Protein AF-A0AAE0DZZ9-F1 (afdb_monomer)

Foldseek 3Di:
DDQPVCVFWPDNDDFQCVQWDQDPVGTDGHTDGPDDDDPVCVVVVVVVVVVVVPDHDDPPDGGDQFDPLDPVSDDDPVSVVVVLVVCVPDPPDLVCVLPVVPDPVVSSVQSVCVNVVNPCDVVNCVVVVVPDDDDPDDD

pLDDT: mean 73.9, std 15.57, range [24.8, 92.56]

Organism: NCBI:txid43782

Solvent-accessible surface area (backbone atoms only — not comparable to full-atom values): 9106 Å² total; per-residue (Å²): 130,81,56,70,61,61,72,42,31,63,66,86,76,78,58,68,75,78,35,34,47,83,49,100,92,42,82,41,81,53,81,56,53,75,61,85,83,52,80,89,42,43,63,62,46,52,54,50,53,56,56,55,71,71,58,87,82,73,96,80,68,82,85,73,91,63,31,84,77,34,96,82,32,53,85,48,72,66,46,52,48,53,54,58,64,68,52,76,82,58,92,68,53,59,66,58,67,46,69,53,80,83,59,60,68,71,56,29,53,50,52,54,26,49,78,64,74,59,59,77,48,70,72,58,40,57,74,70,70,65,83,82,73,82,83,78,79,73,132

Secondary structure (DSSP, 8-state):
---HHHHHBS-SS--GGGGEEEETTEEEE---BSSPPPHHHHHHHHHHHHHHHTPPPP-SSS-----TTSTTS---HHHHHHHHHTTSS----HHHHHTSSSS-HHHHHHHHHHHTT----HHHHHHTT---S------

Structure (mmCIF, N/CA/C/O backbone):
data_AF-A0AAE0DZZ9-F1
#
_entry.id   AF-A0AAE0DZZ9-F1
#
loop_
_atom_site.group_PDB
_atom_site.id
_atom_site.type_symbol
_atom_site.label_atom_id
_atom_site.label_alt_id
_atom_site.label_comp_id
_atom_site.label_asym_id
_atom_site.label_entity_id
_atom_site.label_seq_id
_atom_site.pdbx_PDB_ins_code
_atom_site.Cartn_x
_atom_site.Cartn_y
_atom_site.Cartn_z
_atom_site.occupancy
_atom_site.B_iso_or_equiv
_atom_site.auth_seq_id
_atom_site.auth_comp_id
_atom_site.auth_asym_id
_atom_site.auth_atom_id
_atom_site.pdbx_PDB_model_num
ATOM 1 N N . MET A 1 1 ? 3.618 15.150 1.710 1.00 49.69 1 MET A N 1
ATOM 2 C CA . MET A 1 1 ? 3.470 15.202 0.236 1.00 49.69 1 MET A CA 1
ATOM 3 C C . MET A 1 1 ? 3.720 13.805 -0.310 1.00 49.69 1 MET A C 1
ATOM 5 O O . MET A 1 1 ? 4.736 13.234 0.072 1.00 49.69 1 MET A O 1
ATOM 9 N N . PRO A 1 2 ? 2.822 13.233 -1.132 1.00 61.19 2 PRO A N 1
ATOM 10 C CA . PRO A 1 2 ? 3.030 11.910 -1.719 1.00 61.19 2 PRO A CA 1
ATOM 11 C C . PRO A 1 2 ? 4.289 11.889 -2.591 1.00 61.19 2 PRO A C 1
ATOM 13 O O . PRO A 1 2 ? 4.659 12.917 -3.164 1.00 61.19 2 PRO A O 1
ATOM 16 N N . SER A 1 3 ? 4.935 10.728 -2.725 1.00 77.62 3 SER A N 1
ATOM 17 C CA . SER A 1 3 ? 6.076 10.595 -3.635 1.00 77.62 3 SER A CA 1
ATOM 18 C C . SER A 1 3 ? 5.667 10.948 -5.074 1.00 77.62 3 SER A C 1
ATOM 20 O O . SER A 1 3 ? 4.511 10.779 -5.489 1.00 77.62 3 SER A O 1
ATOM 22 N N . ARG A 1 4 ? 6.617 11.457 -5.866 1.00 82.81 4 ARG A N 1
ATOM 23 C CA . ARG A 1 4 ? 6.349 11.832 -7.266 1.00 82.81 4 ARG A CA 1
ATOM 24 C C . ARG A 1 4 ? 5.944 10.615 -8.089 1.00 82.81 4 ARG A C 1
ATOM 26 O O . ARG A 1 4 ? 4.984 10.687 -8.851 1.00 82.81 4 ARG A O 1
ATOM 33 N N . VAL A 1 5 ? 6.602 9.482 -7.845 1.00 86.94 5 VAL A N 1
ATOM 34 C CA . VAL A 1 5 ? 6.256 8.180 -8.428 1.00 86.94 5 VAL A CA 1
ATOM 35 C C . VAL A 1 5 ? 4.800 7.798 -8.134 1.00 86.94 5 VAL A C 1
ATOM 37 O O . VAL A 1 5 ? 4.070 7.450 -9.059 1.00 86.94 5 VAL A O 1
ATOM 40 N N . PHE A 1 6 ? 4.329 7.943 -6.888 1.00 87.25 6 PHE A N 1
ATOM 41 C CA . PHE A 1 6 ? 2.934 7.644 -6.533 1.00 87.25 6 PHE A CA 1
ATOM 42 C C . PHE A 1 6 ? 1.936 8.559 -7.253 1.00 87.25 6 PHE A C 1
ATOM 44 O O . PHE A 1 6 ? 0.862 8.130 -7.674 1.00 87.25 6 PHE A O 1
ATOM 51 N N . THR A 1 7 ? 2.295 9.828 -7.440 1.00 87.25 7 THR A N 1
ATOM 52 C CA . THR A 1 7 ? 1.451 10.780 -8.177 1.00 87.25 7 THR A CA 1
ATOM 53 C C . THR A 1 7 ? 1.306 10.393 -9.655 1.00 87.25 7 THR A C 1
ATOM 55 O O . THR A 1 7 ? 0.250 10.632 -10.242 1.00 87.25 7 THR A O 1
ATOM 58 N N . LEU A 1 8 ? 2.329 9.759 -10.242 1.00 89.44 8 LEU A N 1
ATOM 59 C CA . LEU A 1 8 ? 2.342 9.299 -11.636 1.00 89.44 8 LEU A CA 1
ATOM 60 C C . LEU A 1 8 ? 1.677 7.936 -11.856 1.00 89.44 8 LEU A C 1
ATOM 62 O O . LEU A 1 8 ? 1.383 7.595 -13.006 1.00 89.44 8 LEU A O 1
ATOM 66 N N . ALA A 1 9 ? 1.437 7.167 -10.794 1.00 90.31 9 ALA A N 1
ATOM 67 C CA . ALA A 1 9 ? 0.807 5.859 -10.889 1.00 90.31 9 ALA A CA 1
ATOM 68 C C . ALA A 1 9 ? -0.601 5.961 -11.507 1.00 90.31 9 ALA A C 1
ATOM 70 O O . ALA A 1 9 ? -1.416 6.829 -11.162 1.00 90.31 9 ALA A O 1
ATOM 71 N N . SER A 1 10 ? -0.897 5.063 -12.446 1.00 90.69 10 SER A N 1
ATOM 72 C CA . SER A 1 10 ? -2.215 4.984 -13.083 1.00 90.69 10 SER A CA 1
ATOM 73 C C . SER A 1 10 ? -3.272 4.563 -12.067 1.00 90.69 10 SER A C 1
ATOM 75 O O . SER A 1 10 ? -4.282 5.257 -11.903 1.00 90.69 10 SER A O 1
ATOM 77 N N . LYS A 1 11 ? -2.976 3.488 -11.328 1.00 89.50 11 LYS A N 1
ATOM 78 C CA . LYS A 1 11 ? -3.745 2.998 -10.183 1.00 89.50 11 LYS A CA 1
ATOM 79 C C . LYS A 1 11 ? -3.016 3.374 -8.890 1.00 89.50 11 LYS A C 1
ATOM 81 O O . LYS A 1 11 ? -1.826 3.111 -8.763 1.00 89.50 11 LYS A O 1
ATOM 86 N N . LYS A 1 12 ? -3.728 3.995 -7.945 1.00 88.25 12 LYS A N 1
ATOM 87 C CA . LYS A 1 12 ? -3.183 4.407 -6.634 1.00 88.25 12 LYS A CA 1
ATOM 88 C C . LYS A 1 12 ? -3.527 3.440 -5.501 1.00 88.25 12 LYS A C 1
ATOM 90 O O . LYS A 1 12 ? -2.887 3.472 -4.459 1.00 88.25 12 LYS A O 1
ATOM 95 N N . SER A 1 13 ? -4.539 2.607 -5.706 1.00 87.44 13 SER A N 1
ATOM 96 C CA . SER A 1 13 ? -4.991 1.586 -4.771 1.00 87.44 13 SER A CA 1
ATOM 97 C C . SER A 1 13 ? -5.588 0.419 -5.551 1.00 87.44 13 SER A C 1
ATOM 99 O O . SER A 1 13 ? -6.027 0.585 -6.692 1.00 87.44 13 SER A O 1
ATOM 101 N N . GLY A 1 14 ? -5.568 -0.758 -4.940 1.00 86.38 14 GLY A N 1
ATOM 102 C CA . GLY A 1 14 ? -6.075 -1.996 -5.518 1.00 86.38 14 GLY A CA 1
ATOM 103 C C . GLY A 1 14 ? -5.441 -3.216 -4.845 1.00 86.38 14 GLY A C 1
ATOM 104 O O . GLY A 1 14 ? -4.493 -3.052 -4.072 1.00 86.38 14 GLY A O 1
ATOM 105 N N . PRO A 1 15 ? -5.959 -4.421 -5.118 1.00 85.19 15 PRO A N 1
ATOM 106 C CA . PRO A 1 15 ? -5.340 -5.668 -4.677 1.00 85.19 15 PRO A CA 1
ATOM 107 C C . PRO A 1 15 ? -3.996 -5.894 -5.392 1.00 85.19 15 PRO A C 1
ATOM 109 O O . PRO A 1 15 ? -3.759 -5.334 -6.460 1.00 85.19 15 PRO A O 1
ATOM 112 N N . ILE A 1 16 ? -3.110 -6.714 -4.830 1.00 87.38 16 ILE A N 1
ATOM 113 C CA . ILE A 1 16 ? -1.781 -7.011 -5.397 1.00 87.38 16 ILE A CA 1
ATOM 114 C C . ILE A 1 16 ? -1.905 -7.601 -6.808 1.00 87.38 16 ILE A C 1
ATOM 116 O O . ILE A 1 16 ? -1.132 -7.227 -7.694 1.00 87.38 16 ILE A O 1
ATOM 120 N N . GLN A 1 17 ? -2.919 -8.438 -7.046 1.00 87.19 17 GLN A N 1
ATOM 121 C CA . GLN A 1 17 ? -3.225 -9.033 -8.348 1.00 87.19 17 GLN A CA 1
ATOM 122 C C . GLN A 1 17 ? -3.386 -7.997 -9.478 1.00 87.19 17 GLN A C 1
ATOM 124 O O . GLN A 1 17 ? -3.121 -8.305 -10.635 1.00 87.19 17 GLN A O 1
ATOM 129 N N . ASP A 1 18 ? -3.774 -6.759 -9.155 1.00 89.06 18 ASP A N 1
ATOM 130 C CA . ASP A 1 18 ? -3.971 -5.679 -10.127 1.00 89.06 18 ASP A CA 1
ATOM 131 C C . ASP A 1 18 ? -2.666 -5.005 -10.576 1.00 89.06 18 ASP A C 1
ATOM 133 O O . ASP A 1 18 ? -2.687 -4.213 -11.525 1.00 89.06 18 ASP A O 1
ATOM 137 N N . PHE A 1 19 ? -1.561 -5.275 -9.877 1.00 91.38 19 PHE A N 1
ATOM 138 C CA . PHE A 1 19 ? -0.258 -4.629 -10.056 1.00 91.38 19 PHE A CA 1
ATOM 139 C C . PHE A 1 19 ? 0.820 -5.591 -10.555 1.00 91.38 19 PHE A C 1
ATOM 141 O O . PHE A 1 19 ? 2.010 -5.288 -10.470 1.00 91.38 19 PHE A O 1
ATOM 148 N N . GLY A 1 20 ? 0.438 -6.756 -11.066 1.00 90.19 20 GLY A N 1
ATOM 149 C CA . GLY A 1 20 ? 1.376 -7.713 -11.626 1.00 90.19 20 GLY A CA 1
ATOM 150 C C . GLY A 1 20 ? 0.686 -8.941 -12.185 1.00 90.19 20 GLY A C 1
ATOM 151 O O . GLY A 1 20 ? -0.530 -8.983 -12.360 1.00 90.19 20 GLY A O 1
ATOM 152 N N . ARG A 1 21 ? 1.490 -9.942 -12.523 1.00 89.94 21 ARG A N 1
ATOM 153 C CA . ARG A 1 21 ? 1.013 -11.191 -13.111 1.00 89.94 21 ARG A CA 1
ATOM 154 C C . ARG A 1 21 ? 1.923 -12.345 -12.750 1.00 89.94 21 ARG A C 1
ATOM 156 O O . ARG A 1 21 ? 3.147 -12.210 -12.727 1.00 89.94 21 ARG A O 1
ATOM 163 N N . TRP A 1 22 ? 1.315 -13.507 -12.560 1.00 88.25 22 TRP A N 1
ATOM 164 C CA . TRP A 1 22 ? 2.041 -14.762 -12.458 1.00 88.25 22 TRP A CA 1
ATOM 165 C C . TRP A 1 22 ? 2.611 -15.159 -13.820 1.00 88.25 22 TRP A C 1
ATOM 167 O O . TRP A 1 22 ? 1.897 -15.212 -14.823 1.00 88.25 22 TRP A O 1
ATOM 177 N N . ARG A 1 23 ? 3.916 -15.428 -13.855 1.00 88.06 23 ARG A N 1
ATOM 178 C CA . ARG A 1 23 ? 4.619 -16.054 -14.981 1.00 88.06 23 ARG A CA 1
ATOM 179 C C . ARG A 1 23 ? 5.193 -17.401 -14.539 1.00 88.06 23 ARG A C 1
ATOM 181 O O . ARG A 1 23 ? 5.188 -17.726 -13.355 1.00 88.06 23 ARG A O 1
ATOM 188 N N . SER A 1 24 ? 5.728 -18.174 -15.482 1.00 84.00 24 SER A N 1
ATOM 189 C CA . SER A 1 24 ? 6.360 -19.475 -15.206 1.00 84.00 24 SER A CA 1
ATOM 190 C C . SER A 1 24 ? 7.506 -19.403 -14.188 1.00 84.00 24 SER A C 1
ATOM 192 O O . SER A 1 24 ? 7.778 -20.382 -13.505 1.00 84.00 24 SER A O 1
ATOM 194 N N . THR A 1 25 ? 8.156 -18.246 -14.061 1.00 84.94 25 THR A N 1
ATOM 195 C CA . THR A 1 25 ? 9.263 -17.990 -13.129 1.00 84.94 25 THR A CA 1
ATOM 196 C C . THR A 1 25 ? 8.819 -17.380 -11.796 1.00 84.94 25 THR A C 1
ATOM 198 O O . THR A 1 25 ? 9.670 -17.034 -10.982 1.00 84.94 25 THR A O 1
ATOM 201 N N . GLY A 1 26 ? 7.513 -17.201 -11.578 1.00 86.31 26 GLY A N 1
ATOM 202 C CA . GLY A 1 26 ? 6.951 -16.577 -10.381 1.00 86.31 26 GLY A CA 1
ATOM 203 C C . GLY A 1 26 ? 6.214 -15.265 -10.654 1.00 86.31 26 GLY A C 1
ATOM 204 O O . GLY A 1 26 ? 5.838 -14.955 -11.788 1.00 86.31 26 GLY A O 1
ATOM 205 N N . TRP A 1 27 ? 5.969 -14.507 -9.586 1.00 90.44 27 TRP A N 1
ATOM 206 C CA . TRP A 1 27 ? 5.271 -13.227 -9.650 1.00 90.44 27 TRP A CA 1
ATOM 207 C C . TRP A 1 27 ? 6.128 -12.154 -10.325 1.00 90.44 27 TRP A C 1
ATOM 209 O O . TRP A 1 27 ? 7.300 -11.979 -9.993 1.00 90.44 27 TRP A O 1
ATOM 219 N N . VAL A 1 28 ? 5.532 -11.408 -11.256 1.00 90.81 28 VAL A N 1
ATOM 220 C CA . VAL A 1 28 ? 6.175 -10.275 -11.926 1.00 90.81 28 VAL A CA 1
ATOM 221 C C . VAL A 1 28 ? 5.326 -9.027 -11.732 1.00 90.81 28 VAL A C 1
ATOM 223 O O . VAL A 1 28 ? 4.184 -8.971 -12.189 1.00 90.81 28 VAL A O 1
ATOM 226 N N . TRP A 1 29 ? 5.910 -8.015 -11.092 1.00 91.94 29 TRP A N 1
ATOM 227 C CA . TRP A 1 29 ? 5.299 -6.701 -10.908 1.00 91.94 29 TRP A CA 1
ATOM 228 C C . TRP A 1 29 ? 5.126 -5.962 -12.244 1.00 91.94 29 TRP A C 1
ATOM 230 O O . TRP A 1 29 ? 6.032 -5.931 -13.076 1.00 91.94 29 TRP A O 1
ATOM 240 N N . ASP A 1 30 ? 3.963 -5.344 -12.432 1.00 90.88 30 ASP A N 1
ATOM 241 C CA . ASP A 1 30 ? 3.545 -4.593 -13.622 1.00 90.88 30 ASP A CA 1
ATOM 242 C C . ASP A 1 30 ? 2.801 -3.317 -13.179 1.00 90.88 30 ASP A C 1
ATOM 244 O O . ASP A 1 30 ? 1.582 -3.178 -13.292 1.00 90.88 30 ASP A O 1
ATOM 248 N N . VAL A 1 31 ? 3.546 -2.391 -12.569 1.00 90.69 31 VAL A N 1
ATOM 249 C CA . VAL A 1 31 ? 3.000 -1.121 -12.070 1.00 90.69 31 VAL A CA 1
ATOM 250 C C . VAL A 1 31 ? 2.961 -0.103 -13.207 1.00 90.69 31 VAL A C 1
ATOM 252 O O . VAL A 1 31 ? 3.996 0.365 -13.679 1.00 90.69 31 VAL A O 1
ATOM 255 N N . GLN A 1 32 ? 1.753 0.270 -13.628 1.00 90.06 32 GLN A N 1
ATOM 256 C CA . GLN A 1 32 ? 1.547 1.202 -14.737 1.00 90.06 32 GLN A CA 1
ATOM 257 C C . GLN A 1 32 ? 1.589 2.667 -14.294 1.00 90.06 32 GLN A C 1
ATOM 259 O O . GLN A 1 32 ? 0.973 3.052 -13.293 1.00 90.06 32 GLN A O 1
ATOM 264 N N . THR A 1 33 ? 2.233 3.511 -15.099 1.00 88.69 33 THR A N 1
ATOM 265 C CA . THR A 1 33 ? 2.226 4.971 -14.941 1.00 88.69 33 THR A CA 1
ATOM 266 C C . THR A 1 33 ? 1.460 5.659 -16.063 1.00 88.69 33 THR A C 1
ATOM 268 O O . THR A 1 33 ? 1.369 5.158 -17.182 1.00 88.69 33 THR A O 1
ATOM 271 N N . ARG A 1 34 ? 0.899 6.839 -15.771 1.00 89.94 34 ARG A N 1
ATOM 272 C CA . ARG A 1 34 ? 0.072 7.609 -16.724 1.00 89.94 34 ARG A CA 1
ATOM 273 C C . ARG A 1 34 ? 0.874 8.201 -17.883 1.00 89.94 34 ARG A C 1
ATOM 275 O O . ARG A 1 34 ? 0.306 8.567 -18.904 1.00 89.94 34 ARG A O 1
ATOM 282 N N . ARG A 1 35 ? 2.184 8.349 -17.689 1.00 86.31 35 ARG A N 1
ATOM 283 C CA . ARG A 1 35 ? 3.159 8.855 -18.660 1.00 86.31 35 ARG A CA 1
ATOM 284 C C . ARG A 1 35 ? 4.522 8.214 -18.405 1.00 86.31 35 ARG A C 1
ATOM 286 O O . ARG A 1 35 ? 4.731 7.617 -17.345 1.00 86.31 35 ARG A O 1
ATOM 293 N N . GLY A 1 36 ? 5.441 8.375 -19.356 1.00 82.69 36 GLY A N 1
ATOM 294 C CA . GLY A 1 36 ? 6.845 8.003 -19.179 1.00 82.69 36 GLY A CA 1
ATOM 295 C C . GLY A 1 36 ? 7.498 8.747 -18.009 1.00 82.69 36 GLY A C 1
ATOM 296 O O . GLY A 1 36 ? 7.069 9.841 -17.636 1.00 82.69 36 GLY A O 1
ATOM 297 N N . MET A 1 37 ? 8.519 8.133 -17.413 1.00 81.56 37 MET A N 1
ATOM 298 C CA . MET A 1 37 ? 9.268 8.728 -16.304 1.00 81.56 37 MET A CA 1
ATOM 299 C C . MET A 1 37 ? 10.318 9.707 -16.813 1.00 81.56 37 MET A C 1
ATOM 301 O O . MET A 1 37 ? 11.002 9.408 -17.790 1.00 81.56 37 MET A O 1
ATOM 305 N N . PHE A 1 38 ? 10.466 10.842 -16.128 1.00 80.81 38 PHE A N 1
ATOM 306 C CA . PHE A 1 38 ? 11.580 11.757 -16.350 1.00 80.81 38 PHE A CA 1
ATOM 307 C C . PHE A 1 38 ? 12.734 11.422 -15.397 1.00 80.81 38 PHE A C 1
ATOM 309 O O . PHE A 1 38 ? 12.571 10.674 -14.429 1.00 80.81 38 PHE A O 1
ATOM 316 N N . ASP A 1 39 ? 13.910 11.990 -15.659 1.00 82.75 39 ASP A N 1
ATOM 317 C CA . ASP A 1 39 ? 15.133 11.684 -14.906 1.00 82.75 39 ASP A CA 1
ATOM 318 C C . ASP A 1 39 ? 15.004 11.971 -13.403 1.00 82.75 39 ASP A C 1
ATOM 320 O O . ASP A 1 39 ? 15.586 11.268 -12.582 1.00 82.75 39 ASP A O 1
ATOM 324 N N . LEU A 1 40 ? 14.163 12.939 -13.027 1.00 82.38 40 LEU A N 1
ATOM 325 C CA . LEU A 1 40 ? 13.919 13.302 -11.632 1.00 82.38 40 LEU A CA 1
ATOM 326 C C . LEU A 1 40 ? 13.145 12.238 -10.833 1.00 82.38 40 LEU A C 1
ATOM 328 O O . LEU A 1 40 ? 13.255 12.199 -9.610 1.00 82.38 40 LEU A O 1
ATOM 332 N N . GLU A 1 41 ? 12.320 11.412 -11.482 1.00 87.06 41 GLU A N 1
ATOM 333 C CA . GLU A 1 41 ? 11.597 10.313 -10.826 1.00 87.06 41 GLU A CA 1
ATOM 334 C C . GLU A 1 41 ? 12.326 8.970 -10.945 1.00 87.06 41 GLU A C 1
ATOM 336 O O . GLU A 1 41 ? 11.979 8.025 -10.235 1.00 87.06 41 GLU A O 1
ATOM 341 N N . ARG A 1 42 ? 13.341 8.880 -11.814 1.00 86.19 42 ARG A N 1
ATOM 342 C CA . ARG A 1 42 ? 14.034 7.628 -12.141 1.00 86.19 42 ARG A CA 1
ATOM 343 C C . ARG A 1 42 ? 14.681 6.981 -10.921 1.00 86.19 42 ARG A C 1
ATOM 345 O O . ARG A 1 42 ? 14.514 5.783 -10.725 1.00 86.19 42 ARG A O 1
ATOM 352 N N . GLU A 1 43 ? 15.381 7.748 -10.094 1.00 89.38 43 GLU A N 1
ATOM 353 C CA . GLU A 1 43 ? 16.031 7.208 -8.892 1.00 89.38 43 GLU A CA 1
ATOM 354 C C . GLU A 1 43 ? 14.999 6.636 -7.905 1.00 89.38 43 GLU A C 1
ATOM 356 O O . GLU A 1 43 ? 15.132 5.505 -7.437 1.00 89.38 43 GLU A O 1
ATOM 361 N N . GLN A 1 44 ? 13.906 7.372 -7.670 1.00 88.69 44 GLN A N 1
ATOM 362 C CA . GLN A 1 44 ? 12.800 6.914 -6.822 1.00 88.69 44 GLN A CA 1
ATOM 363 C C . GLN A 1 44 ? 12.143 5.649 -7.384 1.00 88.69 44 GLN A C 1
ATOM 365 O O . GLN A 1 44 ? 11.770 4.754 -6.626 1.00 88.69 44 GLN A O 1
ATOM 370 N N . TRP A 1 45 ? 12.007 5.560 -8.707 1.00 90.06 45 TRP A N 1
ATOM 371 C CA . TRP A 1 45 ? 11.442 4.394 -9.373 1.00 90.06 45 TRP A CA 1
ATOM 372 C C . TRP A 1 45 ? 12.329 3.161 -9.260 1.00 90.06 45 TRP A C 1
ATOM 374 O O . TRP A 1 45 ? 11.828 2.087 -8.942 1.00 90.06 45 TRP A O 1
ATOM 384 N N . VAL A 1 46 ? 13.639 3.308 -9.461 1.00 90.06 46 VAL A N 1
ATOM 385 C CA . VAL A 1 46 ? 14.593 2.202 -9.304 1.00 90.06 46 VAL A CA 1
ATOM 386 C C . VAL A 1 46 ? 14.585 1.694 -7.864 1.00 90.06 46 VAL A C 1
ATOM 388 O O . VAL A 1 46 ? 14.508 0.482 -7.646 1.00 90.06 46 VAL A O 1
ATOM 391 N N . GLY A 1 47 ? 14.586 2.597 -6.878 1.00 90.88 47 GLY A N 1
ATOM 392 C CA . GLY A 1 47 ? 14.456 2.219 -5.469 1.00 90.88 47 GLY A CA 1
ATOM 393 C C . GLY A 1 47 ? 13.153 1.465 -5.194 1.00 90.88 47 GLY A C 1
ATOM 394 O O . GLY A 1 47 ? 13.163 0.422 -4.544 1.00 90.88 47 GLY A O 1
ATOM 395 N N . PHE A 1 48 ? 12.040 1.933 -5.762 1.00 90.44 48 PHE A N 1
ATOM 396 C CA . PHE A 1 48 ? 10.743 1.267 -5.654 1.00 90.44 48 PHE A CA 1
ATOM 397 C C . PHE A 1 48 ? 10.733 -0.130 -6.296 1.00 90.44 48 PHE A C 1
ATOM 399 O O . PHE A 1 48 ? 10.290 -1.087 -5.666 1.00 90.44 48 PHE A O 1
ATOM 406 N N . GLN A 1 49 ? 11.258 -0.281 -7.514 1.00 90.12 49 GLN A N 1
ATOM 407 C CA . GLN A 1 49 ? 11.348 -1.581 -8.187 1.00 90.12 49 GLN A CA 1
ATOM 408 C C . GLN A 1 49 ? 12.249 -2.562 -7.427 1.00 90.12 49 GLN A C 1
ATOM 410 O O . GLN A 1 49 ? 11.925 -3.744 -7.340 1.00 90.12 49 GLN A O 1
ATOM 415 N N . THR A 1 50 ? 13.343 -2.069 -6.842 1.00 92.56 50 THR A N 1
ATOM 416 C CA . THR A 1 50 ? 14.259 -2.869 -6.011 1.00 92.56 50 THR A CA 1
ATOM 417 C C . THR A 1 50 ? 13.596 -3.310 -4.709 1.00 92.56 50 THR A C 1
ATOM 419 O O . THR A 1 50 ? 13.765 -4.442 -4.269 1.00 92.56 50 THR A O 1
ATOM 422 N N . PHE A 1 51 ? 12.800 -2.438 -4.093 1.00 91.88 51 PHE A N 1
ATOM 423 C CA . PHE A 1 51 ? 11.997 -2.808 -2.933 1.00 91.88 51 PHE A CA 1
ATOM 424 C C . PHE A 1 51 ? 10.981 -3.903 -3.288 1.00 91.88 51 PHE A C 1
ATOM 426 O O . PHE A 1 51 ? 10.887 -4.908 -2.586 1.00 91.88 51 PHE A O 1
ATOM 433 N N . LEU A 1 52 ? 10.265 -3.748 -4.406 1.00 91.12 52 LEU A N 1
ATOM 434 C CA . LEU A 1 52 ? 9.277 -4.724 -4.864 1.00 91.12 52 LEU A CA 1
ATOM 435 C C . LEU A 1 52 ? 9.889 -6.087 -5.214 1.00 91.12 52 LEU A C 1
ATOM 437 O O . LEU A 1 52 ? 9.262 -7.114 -4.952 1.00 91.12 52 LEU A O 1
ATOM 441 N N . SER A 1 53 ? 11.092 -6.124 -5.792 1.00 87.44 53 SER A N 1
ATOM 442 C CA . SER A 1 53 ? 11.755 -7.390 -6.129 1.00 87.44 53 SER A CA 1
ATOM 443 C C . SER A 1 53 ? 12.166 -8.202 -4.897 1.00 87.44 53 SER A C 1
ATOM 445 O O . SER A 1 53 ? 12.306 -9.418 -5.000 1.00 87.44 53 SER A O 1
ATOM 447 N N . GLY A 1 54 ? 12.305 -7.564 -3.731 1.00 87.38 54 GLY A N 1
ATOM 448 C CA . GLY A 1 54 ? 12.545 -8.241 -2.455 1.00 87.38 54 GLY A CA 1
ATOM 449 C C . GLY A 1 54 ? 11.300 -8.879 -1.825 1.00 87.38 54 GLY A C 1
ATOM 450 O O . GLY A 1 54 ? 11.427 -9.613 -0.846 1.00 87.38 54 GLY A O 1
ATOM 451 N N . ILE A 1 55 ? 10.099 -8.614 -2.351 1.00 88.12 55 ILE A N 1
ATOM 452 C CA . ILE A 1 55 ? 8.843 -9.131 -1.796 1.00 88.12 55 ILE A CA 1
ATOM 453 C C . ILE A 1 55 ? 8.513 -10.485 -2.425 1.00 88.12 55 ILE A C 1
ATOM 455 O O . ILE A 1 55 ? 8.296 -10.594 -3.632 1.00 88.12 55 ILE A O 1
ATOM 459 N N . LEU A 1 56 ? 8.402 -11.515 -1.585 1.00 83.38 56 LEU A N 1
ATOM 460 C CA . LEU A 1 56 ? 7.919 -12.833 -1.988 1.00 83.38 56 LEU A CA 1
ATOM 461 C C . LEU A 1 56 ? 6.391 -12.870 -1.935 1.00 83.38 56 LEU A C 1
ATOM 463 O O . LEU A 1 56 ? 5.798 -12.698 -0.870 1.00 83.38 56 LEU A O 1
ATOM 467 N N . ILE A 1 57 ? 5.757 -13.122 -3.080 1.00 83.94 57 ILE A N 1
ATOM 468 C CA . ILE A 1 57 ? 4.304 -13.317 -3.169 1.00 83.94 57 ILE A CA 1
ATOM 469 C C . ILE A 1 57 ? 4.016 -14.811 -3.221 1.00 83.94 57 ILE A C 1
ATOM 471 O O . ILE A 1 57 ? 4.651 -15.542 -3.978 1.00 83.94 57 ILE A O 1
ATOM 475 N N . LEU A 1 58 ? 3.060 -15.264 -2.414 1.00 80.06 58 LEU A N 1
ATOM 476 C CA . LEU A 1 58 ? 2.622 -16.655 -2.370 1.00 80.06 58 LEU A CA 1
ATOM 477 C C . LEU A 1 58 ? 1.291 -16.795 -3.109 1.00 80.06 58 LEU A C 1
ATOM 479 O O . LEU A 1 58 ? 0.342 -16.074 -2.819 1.00 80.06 58 LEU A O 1
ATOM 483 N N . ASN A 1 59 ? 1.201 -17.748 -4.038 1.00 75.31 59 ASN A N 1
ATOM 484 C CA . ASN A 1 59 ? -0.037 -18.042 -4.765 1.00 75.31 59 ASN A CA 1
ATOM 485 C C . ASN A 1 59 ? -0.934 -19.011 -3.974 1.00 75.31 59 ASN A C 1
ATOM 487 O O . ASN A 1 59 ? -1.179 -20.132 -4.412 1.00 75.31 59 ASN A O 1
ATOM 491 N N . LEU A 1 60 ? -1.329 -18.629 -2.758 1.00 71.12 60 LEU A N 1
ATOM 492 C CA . LEU A 1 60 ? -2.108 -19.501 -1.867 1.00 71.12 60 LEU A CA 1
ATOM 493 C C . LEU A 1 60 ? -3.612 -19.219 -1.940 1.00 71.12 60 LEU A C 1
ATOM 495 O O . LEU A 1 60 ? -4.415 -20.145 -1.874 1.00 71.12 60 LEU A O 1
ATOM 499 N N . SER A 1 61 ? -4.000 -17.952 -2.079 1.00 70.25 61 SER A N 1
ATOM 500 C CA . SER A 1 61 ? -5.399 -17.527 -2.120 1.00 70.25 61 SER A CA 1
ATOM 501 C C . SER A 1 61 ? -5.543 -16.154 -2.775 1.00 70.25 61 SER A C 1
ATOM 503 O O . SER A 1 61 ? -4.558 -15.440 -2.945 1.00 70.25 61 SER A O 1
ATOM 505 N N . SER A 1 62 ? -6.784 -15.770 -3.092 1.00 74.25 62 SER A N 1
ATOM 506 C CA . SER A 1 62 ? -7.115 -14.401 -3.503 1.00 74.25 62 SER A CA 1
ATOM 507 C C . SER A 1 62 ? -6.643 -13.387 -2.459 1.00 74.25 62 SER A C 1
ATOM 509 O O . SER A 1 62 ? -6.699 -13.663 -1.257 1.00 74.25 62 SER A O 1
ATOM 511 N N . ASP A 1 63 ? -6.234 -12.205 -2.920 1.00 76.88 63 ASP A N 1
ATOM 512 C CA . ASP A 1 63 ? -5.844 -11.099 -2.048 1.00 76.88 63 ASP A CA 1
ATOM 513 C C . ASP A 1 63 ? -6.987 -10.729 -1.099 1.00 76.88 63 ASP A C 1
ATOM 515 O O . ASP A 1 63 ? -8.106 -10.440 -1.533 1.00 76.88 63 ASP A O 1
ATOM 519 N N . ALA A 1 64 ? -6.694 -10.713 0.199 1.00 73.69 64 ALA A N 1
ATOM 520 C CA . ALA A 1 64 ? -7.631 -10.317 1.239 1.00 73.69 64 ALA A CA 1
ATOM 521 C C . ALA A 1 64 ? -6.913 -9.511 2.325 1.00 73.69 64 ALA A C 1
ATOM 523 O O . ALA A 1 64 ? -5.755 -9.768 2.656 1.00 73.69 64 ALA A O 1
ATOM 524 N N . LEU A 1 65 ? -7.620 -8.539 2.905 1.00 74.06 65 LEU A N 1
ATOM 525 C CA . LEU A 1 65 ? -7.158 -7.868 4.116 1.00 74.06 65 LEU A CA 1
ATOM 526 C C . LEU A 1 65 ? -7.339 -8.821 5.297 1.00 74.06 65 LEU A C 1
ATOM 528 O O . LEU A 1 65 ? -8.457 -9.244 5.585 1.00 74.06 65 LEU A O 1
ATOM 532 N N . ALA A 1 66 ? -6.242 -9.133 5.983 1.00 78.94 66 ALA A N 1
ATOM 533 C CA . ALA A 1 66 ? -6.248 -9.989 7.160 1.00 78.94 66 ALA A CA 1
ATOM 534 C C . ALA A 1 66 ? -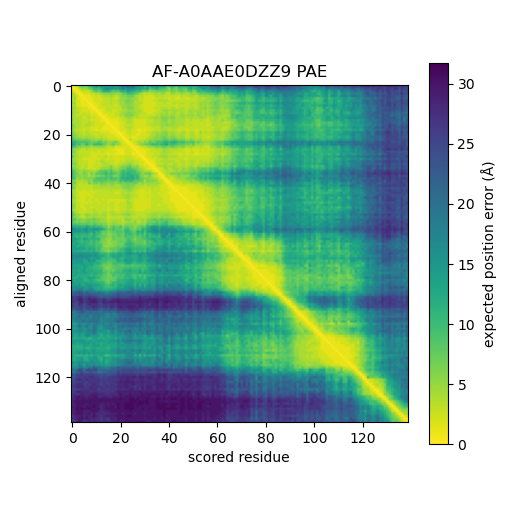5.850 -9.195 8.408 1.00 78.94 66 ALA A C 1
ATOM 536 O O . ALA A 1 66 ? -4.871 -8.446 8.420 1.00 78.94 66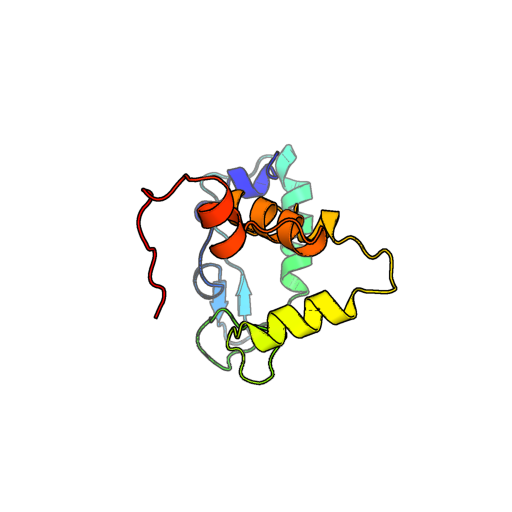 ALA A O 1
ATOM 537 N N . TRP A 1 67 ? -6.610 -9.383 9.480 1.00 80.50 67 TRP A N 1
ATOM 538 C CA . TRP A 1 67 ? -6.321 -8.832 10.794 1.00 80.50 67 TRP A CA 1
ATOM 539 C C . TRP A 1 67 ? -5.260 -9.668 11.514 1.00 80.50 67 TRP A C 1
ATOM 541 O O . TRP A 1 67 ? -5.518 -10.799 11.914 1.00 80.50 67 TRP A O 1
ATOM 551 N N . THR A 1 68 ? -4.068 -9.112 11.717 1.00 80.00 68 THR A N 1
ATOM 552 C CA . THR A 1 68 ? -2.906 -9.855 12.243 1.00 80.00 68 THR A CA 1
ATOM 553 C C . THR A 1 68 ? -2.912 -10.053 13.759 1.00 80.00 68 THR A C 1
ATOM 555 O O . THR A 1 68 ? -2.178 -10.897 14.266 1.00 80.00 68 THR A O 1
ATOM 558 N N . LEU A 1 69 ? -3.748 -9.318 14.504 1.00 78.50 69 LEU A N 1
ATOM 559 C CA . LEU A 1 69 ? -3.846 -9.462 15.967 1.00 78.50 69 LEU A CA 1
ATOM 560 C C . LEU A 1 69 ? -4.696 -10.671 16.393 1.00 78.50 69 LEU A C 1
ATOM 562 O O . LEU A 1 69 ? -4.877 -10.915 17.591 1.00 78.50 69 LEU A O 1
ATOM 566 N N . ASN A 1 70 ? -5.228 -11.420 15.425 1.00 76.88 70 ASN A N 1
ATOM 567 C CA . ASN A 1 70 ? -5.955 -12.656 15.652 1.00 76.88 70 ASN A CA 1
ATOM 568 C C . ASN A 1 70 ? -5.526 -13.731 14.646 1.00 76.88 70 ASN A C 1
ATOM 570 O O . ASN A 1 70 ? -5.289 -13.442 13.478 1.00 76.88 70 ASN A O 1
ATOM 574 N N . GLN A 1 71 ? -5.463 -14.987 15.086 1.00 77.38 71 GLN A N 1
ATOM 575 C CA . GLN A 1 71 ? -4.985 -16.101 14.253 1.00 77.38 71 GLN A CA 1
ATOM 576 C C . GLN A 1 71 ? -5.930 -16.423 13.089 1.00 77.38 71 GLN A C 1
ATOM 578 O O . GLN A 1 71 ? -5.508 -16.974 12.080 1.00 77.38 71 GLN A O 1
ATOM 583 N N . ASN A 1 72 ? -7.207 -16.063 13.217 1.00 79.81 72 ASN A N 1
ATOM 584 C CA . ASN A 1 72 ? -8.217 -16.286 12.185 1.00 79.81 72 ASN A CA 1
ATOM 585 C C . ASN A 1 72 ? -8.268 -15.174 11.121 1.00 79.81 72 ASN A C 1
ATOM 587 O O . ASN A 1 72 ? -9.126 -15.228 10.245 1.00 79.81 72 ASN A O 1
ATOM 591 N N . GLY A 1 73 ? -7.416 -14.145 11.213 1.00 79.62 73 GLY A N 1
ATOM 592 C CA . GLY A 1 73 ? -7.417 -13.032 10.263 1.00 79.62 73 GLY A CA 1
ATOM 593 C C . GLY A 1 73 ? -8.640 -12.111 10.355 1.00 79.62 73 GLY A C 1
ATOM 594 O O . GLY A 1 73 ? -8.761 -11.197 9.543 1.00 79.62 73 GLY A O 1
ATOM 595 N N . LEU A 1 74 ? -9.538 -12.312 11.326 1.00 82.44 74 LEU A N 1
ATOM 596 C CA . LEU A 1 74 ? -10.749 -11.511 11.502 1.00 82.44 74 LEU A CA 1
ATOM 597 C C . LEU A 1 74 ? -10.565 -10.451 12.581 1.00 82.44 74 LEU A C 1
ATOM 599 O O . LEU A 1 74 ? -10.073 -10.722 13.684 1.00 82.44 74 LEU A O 1
ATOM 603 N N . PHE A 1 75 ? -11.040 -9.247 12.271 1.00 78.38 75 PHE A N 1
ATOM 604 C CA . PHE A 1 75 ? -11.114 -8.171 13.242 1.00 78.38 75 PHE A CA 1
ATOM 605 C C . PHE A 1 75 ? -12.080 -8.540 14.368 1.00 78.38 75 PHE A C 1
ATOM 607 O O . PHE A 1 75 ? -13.219 -8.937 14.135 1.00 78.38 75 PHE A O 1
ATOM 614 N N . THR A 1 76 ? -11.628 -8.365 15.607 1.00 83.06 76 THR A N 1
ATOM 615 C CA . THR A 1 76 ? -12.490 -8.442 16.788 1.00 83.06 76 THR A CA 1
ATOM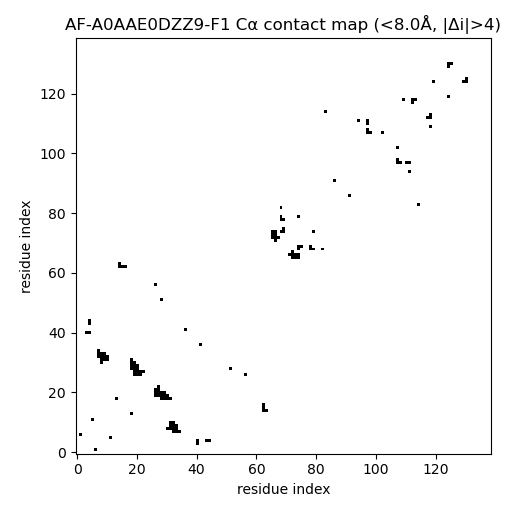 616 C C . THR A 1 76 ? -12.111 -7.338 17.762 1.00 83.06 76 THR A C 1
ATOM 618 O O . THR A 1 76 ? -10.925 -7.112 18.025 1.00 83.06 76 THR A O 1
ATOM 621 N N . VAL A 1 77 ? -13.118 -6.690 18.353 1.00 78.81 77 VAL A N 1
ATOM 622 C CA . VAL A 1 77 ? -12.921 -5.629 19.355 1.00 78.81 77 VAL A CA 1
ATOM 623 C C . VAL A 1 77 ? -12.062 -6.125 20.523 1.00 78.81 77 VAL A C 1
ATOM 625 O O . VAL A 1 77 ? -11.209 -5.396 21.018 1.00 78.81 77 VAL A O 1
ATOM 628 N N . SER A 1 78 ? -12.220 -7.388 20.928 1.00 80.81 78 SER A N 1
ATOM 629 C CA . SER A 1 78 ? -11.443 -8.007 22.007 1.00 80.81 78 SER A CA 1
ATOM 630 C C . SER A 1 78 ? -9.952 -8.137 21.677 1.00 80.81 78 SER A C 1
ATOM 632 O O . SER A 1 78 ? -9.120 -7.794 22.518 1.00 80.81 78 SER A O 1
ATOM 634 N N . SER A 1 79 ? -9.599 -8.589 20.466 1.00 81.25 79 SER A N 1
ATOM 635 C CA . SER A 1 79 ? -8.195 -8.680 20.031 1.00 81.25 79 SER A CA 1
ATOM 636 C C . SER A 1 79 ? -7.526 -7.308 19.970 1.00 81.25 79 SER A C 1
ATOM 638 O O . SER A 1 79 ? -6.386 -7.157 20.408 1.00 81.25 79 SER A O 1
ATOM 640 N N . PHE A 1 80 ? -8.264 -6.305 19.497 1.00 80.06 80 PHE A N 1
ATOM 641 C CA . PHE A 1 80 ? -7.798 -4.932 19.413 1.00 80.06 80 PHE A CA 1
ATOM 642 C C . PHE A 1 80 ? -7.590 -4.310 20.796 1.00 80.06 80 PHE A C 1
ATOM 644 O O . PHE A 1 80 ? -6.517 -3.790 21.093 1.00 80.06 80 PHE A O 1
ATOM 651 N N . ARG A 1 81 ? -8.592 -4.432 21.674 1.00 75.25 81 ARG A N 1
ATOM 652 C CA . ARG A 1 81 ? -8.543 -3.913 23.044 1.00 75.25 81 ARG A CA 1
ATOM 653 C C . ARG A 1 81 ? -7.391 -4.525 23.835 1.00 75.25 81 ARG A C 1
ATOM 655 O O . ARG A 1 81 ? -6.622 -3.784 24.428 1.00 75.25 81 ARG A O 1
ATOM 662 N N . ARG A 1 82 ? -7.215 -5.850 23.769 1.00 77.12 82 ARG A N 1
ATOM 663 C CA . ARG A 1 82 ? -6.091 -6.546 24.417 1.00 77.12 82 ARG A CA 1
ATOM 664 C C . ARG A 1 82 ? -4.741 -6.043 23.910 1.00 77.12 82 ARG A C 1
ATOM 666 O O . ARG A 1 82 ? -3.809 -5.912 24.695 1.00 77.12 82 ARG A O 1
ATOM 673 N N . ASN A 1 83 ? -4.628 -5.778 22.607 1.00 76.00 83 ASN A N 1
ATOM 674 C CA . ASN A 1 83 ? -3.406 -5.218 22.047 1.00 76.00 83 ASN A CA 1
ATOM 675 C C . ASN A 1 83 ? -3.140 -3.810 22.596 1.00 76.00 83 ASN A C 1
ATOM 677 O O . ASN A 1 83 ? -2.026 -3.568 23.034 1.00 76.00 83 ASN A O 1
ATOM 681 N N . ILE A 1 84 ? -4.149 -2.934 22.666 1.00 70.88 84 ILE A N 1
ATOM 682 C CA . ILE A 1 84 ? -4.004 -1.590 23.253 1.00 70.88 84 ILE A CA 1
ATOM 683 C C . ILE A 1 84 ? -3.661 -1.644 24.744 1.00 70.88 84 ILE A C 1
ATOM 685 O O . ILE A 1 84 ? -2.755 -0.942 25.185 1.00 70.88 84 ILE A O 1
ATOM 689 N N . GLU A 1 85 ? -4.367 -2.463 25.522 1.00 70.25 85 GLU A N 1
ATOM 690 C CA . GLU A 1 85 ? -4.150 -2.606 26.969 1.00 70.25 85 GLU A CA 1
ATOM 691 C C . GLU A 1 85 ? -2.743 -3.145 27.280 1.00 70.25 85 GLU A C 1
ATOM 693 O O . GLU A 1 85 ? -2.129 -2.741 28.264 1.00 70.25 85 GLU A O 1
ATOM 698 N N . GLY A 1 86 ? -2.189 -3.990 26.404 1.00 63.38 86 GLY A N 1
ATOM 699 C CA . GLY A 1 86 ? -0.813 -4.484 26.504 1.00 63.38 86 GLY A CA 1
ATOM 700 C C . GLY A 1 86 ? 0.278 -3.443 26.211 1.00 63.38 86 GLY A C 1
ATOM 701 O O . GLY A 1 86 ? 1.440 -3.697 26.513 1.00 63.38 86 GLY A O 1
ATOM 702 N N . ILE A 1 87 ? -0.057 -2.263 25.671 1.00 62.66 87 ILE A N 1
ATOM 703 C CA . ILE A 1 87 ? 0.903 -1.173 25.370 1.00 62.66 87 ILE A CA 1
ATOM 704 C C . ILE A 1 87 ? 1.162 -0.300 26.625 1.00 62.66 87 ILE A C 1
ATOM 706 O O . ILE A 1 87 ? 1.656 0.819 26.547 1.00 62.66 87 ILE A O 1
ATOM 710 N N . SER A 1 88 ? 0.849 -0.807 27.820 1.00 55.66 88 SER A N 1
ATOM 711 C CA . SER A 1 88 ? 0.906 -0.050 29.077 1.00 55.66 88 SER A CA 1
ATOM 712 C C . SER A 1 88 ? 2.318 0.311 29.579 1.00 55.66 88 SER A C 1
ATOM 714 O O . SER A 1 88 ? 2.411 1.143 30.477 1.00 55.66 88 SER A O 1
ATOM 716 N N . GLU A 1 89 ? 3.413 -0.249 29.051 1.00 51.81 89 GLU A N 1
ATOM 717 C CA . GLU A 1 89 ? 4.756 -0.014 29.636 1.00 51.81 89 GLU A CA 1
ATOM 718 C C . GLU A 1 89 ? 5.867 0.383 28.665 1.00 51.81 89 GLU A C 1
ATOM 720 O O . GLU A 1 89 ? 6.897 0.901 29.094 1.00 51.81 89 GLU A O 1
ATOM 725 N N . VAL A 1 90 ? 5.679 0.234 27.357 1.00 47.31 90 VAL A N 1
ATOM 726 C CA . VAL A 1 90 ? 6.665 0.727 26.393 1.00 47.31 90 VAL A CA 1
ATOM 727 C C . VAL A 1 90 ? 6.099 1.995 25.788 1.00 47.31 90 VAL A C 1
ATOM 729 O O . VAL A 1 90 ? 5.015 1.977 25.211 1.00 47.31 90 VAL A O 1
ATOM 732 N N . SER A 1 91 ? 6.845 3.095 25.891 1.00 51.47 91 SER A N 1
ATOM 733 C CA . SER A 1 91 ? 6.613 4.395 25.243 1.00 51.47 91 SER A CA 1
ATOM 734 C C . SER A 1 91 ? 6.663 4.317 23.706 1.00 51.47 91 SER A C 1
ATOM 736 O O . SER A 1 91 ? 7.163 5.203 23.011 1.00 51.47 91 SER A O 1
ATOM 738 N N . PHE A 1 92 ? 6.158 3.228 23.138 1.00 47.50 92 PHE A N 1
ATOM 739 C CA . PHE A 1 92 ? 6.200 2.932 21.734 1.00 47.50 92 PHE A CA 1
ATOM 740 C C . PHE A 1 92 ? 5.081 3.693 21.050 1.00 47.50 92 PHE A C 1
ATOM 742 O O . PHE A 1 92 ? 3.949 3.237 20.982 1.00 47.50 92 PHE A O 1
ATOM 749 N N . SER A 1 93 ? 5.429 4.863 20.522 1.00 56.22 93 SER A N 1
ATOM 750 C CA . SER A 1 93 ? 4.999 5.288 19.191 1.00 56.22 93 SER A CA 1
ATOM 751 C C . SER A 1 93 ? 3.496 5.217 18.877 1.00 56.22 93 SER A C 1
ATOM 753 O O . SER A 1 93 ? 3.150 5.194 17.702 1.00 56.22 93 SER A O 1
ATOM 755 N N . ILE A 1 94 ? 2.591 5.245 19.864 1.00 57.25 94 ILE A N 1
ATOM 756 C CA . ILE A 1 94 ? 1.140 5.266 19.627 1.00 57.25 94 ILE A CA 1
ATOM 757 C C . ILE A 1 94 ? 0.804 6.445 18.709 1.00 57.25 94 ILE A C 1
ATOM 759 O O . ILE A 1 94 ? 0.020 6.300 17.788 1.00 57.25 94 ILE A O 1
ATOM 763 N N . GLN A 1 95 ? 1.483 7.585 18.869 1.00 57.69 9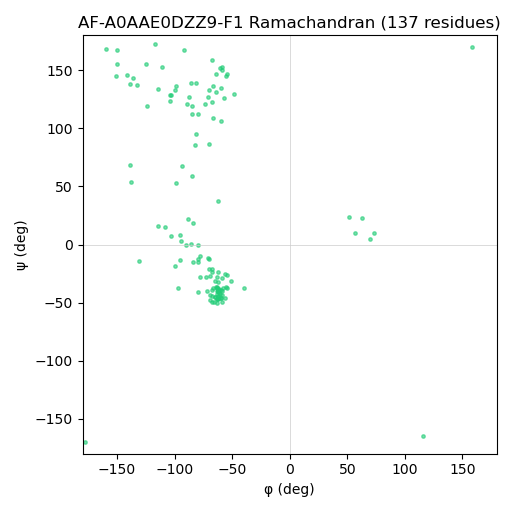5 GLN A N 1
ATOM 764 C CA . GLN A 1 95 ? 1.368 8.709 17.938 1.00 57.69 95 GLN A CA 1
ATOM 765 C C . GLN A 1 95 ? 1.774 8.349 16.500 1.00 57.69 95 GLN A C 1
ATOM 767 O O . GLN A 1 95 ? 1.100 8.777 15.578 1.00 57.69 95 GLN A O 1
ATOM 772 N N . LYS A 1 96 ? 2.823 7.545 16.283 1.00 60.34 96 LYS A N 1
ATOM 773 C CA . LYS A 1 96 ? 3.217 7.107 14.931 1.00 60.34 96 LYS A CA 1
ATOM 774 C C . LYS A 1 96 ? 2.258 6.072 14.343 1.00 60.34 96 LYS A C 1
ATOM 776 O O . LYS A 1 96 ? 2.170 5.974 13.131 1.00 60.34 96 LYS A O 1
ATOM 781 N N . VAL A 1 97 ? 1.584 5.283 15.181 1.00 60.34 97 VAL A N 1
ATOM 782 C CA . VAL A 1 97 ? 0.587 4.292 14.741 1.00 60.34 97 VAL A CA 1
ATOM 783 C C . VAL A 1 97 ? -0.749 4.966 14.439 1.00 60.34 97 VAL A C 1
ATOM 785 O O . VAL A 1 97 ? -1.394 4.627 13.453 1.00 60.34 97 VAL A O 1
ATOM 788 N N . ILE A 1 98 ? -1.144 5.928 15.275 1.00 64.00 98 ILE A N 1
ATOM 789 C CA . ILE A 1 98 ? -2.373 6.701 15.112 1.00 64.00 98 ILE A CA 1
ATOM 790 C C . ILE A 1 98 ? -2.263 7.627 13.908 1.00 64.00 98 ILE A C 1
ATOM 792 O O . ILE A 1 98 ? -3.173 7.642 13.101 1.00 64.00 98 ILE A O 1
ATOM 796 N N . TRP A 1 99 ? -1.168 8.376 13.780 1.00 68.94 99 TRP A N 1
ATOM 797 C CA . TRP A 1 99 ? -0.980 9.372 12.722 1.00 68.94 99 TRP A CA 1
ATOM 798 C C . TRP A 1 99 ? -0.133 8.805 11.580 1.00 68.94 99 TRP A C 1
ATOM 800 O O . TRP A 1 99 ? 0.914 9.361 11.246 1.00 68.94 99 TRP A O 1
ATOM 810 N N . ASN A 1 100 ? -0.533 7.651 11.040 1.00 66.12 100 ASN A N 1
ATOM 811 C CA . ASN A 1 100 ? 0.205 6.987 9.959 1.00 66.12 100 ASN A CA 1
ATOM 812 C C . ASN A 1 100 ? -0.449 7.165 8.578 1.00 66.12 100 ASN A C 1
ATOM 814 O O . ASN A 1 100 ? -0.046 6.489 7.637 1.00 66.12 100 ASN A O 1
ATOM 818 N N . ASP A 1 101 ? -1.492 7.997 8.452 1.00 64.50 101 ASP A N 1
ATOM 819 C CA . ASP A 1 101 ? -2.278 8.204 7.220 1.00 64.50 101 ASP A CA 1
ATOM 820 C C . ASP A 1 101 ? -2.901 6.909 6.635 1.00 64.50 101 ASP A C 1
ATOM 822 O O . ASP A 1 101 ? -3.439 6.903 5.526 1.00 64.50 101 ASP A O 1
ATOM 826 N N . ILE A 1 102 ? -2.852 5.788 7.368 1.00 67.31 102 ILE A N 1
ATOM 827 C CA . ILE A 1 102 ? -3.397 4.487 6.938 1.00 67.31 102 ILE A CA 1
ATOM 828 C C . ILE A 1 102 ? -4.920 4.456 7.101 1.00 67.31 102 ILE A C 1
ATOM 830 O O . ILE A 1 102 ? -5.612 3.737 6.380 1.00 67.31 102 ILE A O 1
ATOM 834 N N . CYS A 1 103 ? -5.459 5.224 8.048 1.00 68.69 103 CYS A N 1
ATOM 835 C CA . CYS A 1 103 ? -6.883 5.243 8.346 1.00 68.69 103 CYS A CA 1
ATOM 836 C C . CYS A 1 103 ? -7.457 6.665 8.263 1.00 68.69 103 CYS A C 1
ATOM 838 O O . CYS A 1 103 ? -6.720 7.636 8.409 1.00 68.69 103 CYS A O 1
ATOM 840 N N . PRO A 1 104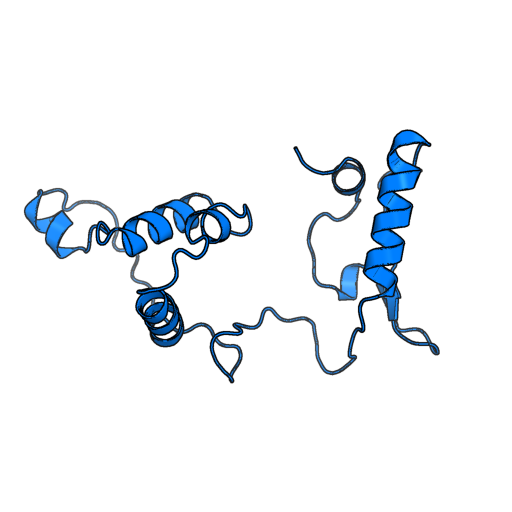 ? -8.770 6.821 8.005 1.00 76.06 104 PRO A N 1
ATOM 841 C CA . PRO A 1 104 ? -9.394 8.139 7.963 1.00 76.06 104 PRO A CA 1
ATOM 842 C C . PRO A 1 104 ? -9.163 8.911 9.266 1.00 76.06 104 PRO A C 1
ATOM 844 O O . PRO A 1 104 ? -9.248 8.328 10.343 1.00 76.06 104 PRO A O 1
ATOM 847 N N . SER A 1 105 ? -9.008 10.234 9.186 1.00 72.12 105 SER A N 1
ATOM 848 C CA . SER A 1 105 ? -8.731 11.105 10.344 1.00 72.12 105 SER A CA 1
ATOM 849 C C . SER A 1 105 ? -9.691 10.919 11.528 1.00 72.12 105 SER A C 1
ATOM 851 O O . SER A 1 105 ? -9.301 11.045 12.686 1.00 72.12 105 SER A O 1
ATOM 853 N N . LYS A 1 106 ? -10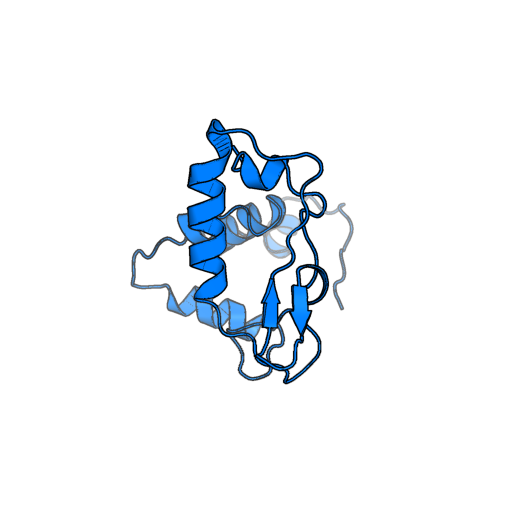.956 10.561 11.268 1.00 75.12 106 LYS A N 1
ATOM 854 C CA . LYS A 1 106 ? -11.937 10.224 12.315 1.00 75.12 106 LYS A CA 1
ATOM 855 C C . LYS A 1 106 ? -11.519 9.006 13.148 1.00 75.12 106 LYS A C 1
ATOM 857 O O . LYS A 1 106 ? -11.730 8.998 14.357 1.00 75.12 106 LYS A O 1
ATOM 862 N N . VAL A 1 107 ? -10.944 7.993 12.502 1.00 75.88 107 VAL A N 1
ATOM 863 C CA . VAL A 1 107 ? -10.433 6.781 13.152 1.00 75.88 107 VAL A CA 1
ATOM 864 C C . VAL A 1 107 ? -9.195 7.129 13.974 1.00 75.88 107 VAL A C 1
ATOM 866 O O . VAL A 1 107 ? -9.123 6.750 15.137 1.00 75.88 107 VAL A O 1
ATOM 869 N N . GLU A 1 108 ? -8.282 7.937 13.434 1.00 76.94 108 GLU A N 1
ATOM 870 C CA . GLU A 1 108 ? -7.081 8.393 14.149 1.00 76.94 108 GLU A CA 1
ATOM 871 C C . GLU A 1 108 ? -7.435 9.160 15.437 1.00 76.94 108 GLU A C 1
ATOM 873 O O . GLU A 1 108 ? -6.962 8.834 16.529 1.00 76.94 108 GLU A O 1
ATOM 878 N N . VAL A 1 109 ? -8.348 10.133 15.342 1.00 76.12 109 VAL A N 1
ATOM 879 C CA . VAL A 1 109 ? -8.818 10.913 16.499 1.00 76.12 109 VAL A CA 1
ATOM 880 C C . VAL A 1 109 ? -9.479 10.014 17.545 1.00 76.12 109 VAL A C 1
ATOM 882 O O . VAL A 1 109 ? -9.213 10.170 18.738 1.00 76.12 109 VAL A O 1
ATOM 885 N N . PHE A 1 110 ? -10.304 9.055 17.118 1.00 76.75 110 PHE A N 1
ATOM 886 C CA . PHE A 1 110 ? -10.938 8.100 18.025 1.00 76.75 110 PHE A CA 1
ATOM 887 C C . PHE A 1 110 ? -9.903 7.252 18.777 1.00 76.75 110 PHE A C 1
ATOM 889 O O . PHE A 1 110 ? -9.986 7.116 19.998 1.00 76.75 110 PHE A O 1
ATOM 896 N N . LEU A 1 111 ? -8.894 6.727 18.077 1.00 75.38 111 LEU A N 1
ATOM 897 C CA . LEU A 1 111 ? -7.812 5.949 18.684 1.00 75.38 111 LEU A CA 1
ATOM 898 C C . LEU A 1 111 ? -7.020 6.771 19.700 1.00 75.38 111 LEU A C 1
ATOM 900 O O . LEU A 1 111 ? -6.728 6.297 20.798 1.00 75.38 111 LEU A O 1
ATOM 904 N N . TRP A 1 112 ? -6.733 8.029 19.375 1.00 76.19 112 TRP A N 1
ATOM 905 C CA . TRP A 1 112 ? -6.048 8.936 20.292 1.00 76.19 112 TRP A CA 1
ATOM 906 C C . TRP A 1 112 ? -6.870 9.201 21.552 1.00 76.19 112 TRP A C 1
ATOM 908 O O . TRP A 1 112 ? -6.333 9.159 22.663 1.00 76.19 112 TRP A O 1
ATOM 918 N N . GLN A 1 113 ? -8.178 9.419 21.399 1.00 74.81 113 GLN A N 1
ATOM 919 C CA . GLN A 1 113 ? -9.091 9.557 22.530 1.00 74.81 113 GLN A CA 1
ATOM 920 C C . GLN A 1 113 ? -9.140 8.275 23.373 1.00 74.81 113 GLN A C 1
ATOM 922 O O . GLN A 1 113 ? -9.133 8.380 24.601 1.00 74.81 113 GLN A O 1
ATOM 927 N N . GLN A 1 114 ? -9.128 7.087 22.752 1.00 72.00 114 GLN A N 1
ATOM 928 C CA . GLN A 1 114 ? -9.131 5.795 23.461 1.00 72.00 114 GLN A CA 1
ATOM 929 C C . GLN A 1 114 ? -7.869 5.632 24.302 1.00 72.00 114 GLN A C 1
ATOM 931 O O . GLN A 1 114 ? -7.958 5.404 25.506 1.00 72.00 114 GLN A O 1
ATOM 936 N N . CYS A 1 115 ? -6.694 5.859 23.712 1.00 69.06 115 CYS A N 1
ATOM 937 C CA . CYS A 1 115 ? -5.420 5.780 24.428 1.00 69.06 115 CYS A CA 1
ATOM 938 C C . CYS A 1 115 ? -5.305 6.801 25.572 1.00 69.06 115 CYS A C 1
ATOM 940 O O . CYS A 1 115 ? -4.529 6.604 26.503 1.00 69.06 115 CYS A O 1
ATOM 942 N N . LYS A 1 116 ? -6.053 7.908 25.515 1.00 69.69 116 LYS A N 1
ATOM 943 C CA . LYS A 1 116 ? -6.114 8.912 26.587 1.00 69.69 116 LYS A CA 1
ATOM 944 C C . LYS A 1 116 ? -7.213 8.646 27.620 1.00 69.69 116 LYS A C 1
ATOM 946 O O . LYS A 1 116 ? -7.350 9.456 28.534 1.00 69.69 116 LYS A O 1
ATOM 951 N N . GLY A 1 117 ? -8.005 7.580 27.473 1.00 66.50 117 GLY A N 1
ATOM 952 C CA . GLY A 1 117 ? -9.176 7.324 28.319 1.00 66.50 117 GLY A CA 1
ATOM 953 C C . GLY A 1 117 ? -10.257 8.405 28.191 1.00 66.50 117 GLY A C 1
ATOM 954 O O . GLY A 1 117 ? -11.047 8.608 29.107 1.00 66.50 117 GLY A O 1
ATOM 955 N N . LYS A 1 118 ? -10.265 9.144 27.074 1.00 66.12 118 LYS A N 1
ATOM 956 C CA . LYS A 1 118 ? -11.156 10.282 26.799 1.00 66.12 118 LYS A CA 1
ATOM 957 C C . LYS A 1 118 ? -12.212 9.970 25.744 1.00 66.12 118 LYS A C 1
ATOM 959 O O . LYS A 1 118 ? -12.812 10.899 25.203 1.00 66.12 118 LYS A O 1
ATOM 964 N N . VAL A 1 119 ? -12.444 8.699 25.412 1.00 67.12 119 VAL A N 1
ATOM 965 C CA . VAL A 1 119 ? -13.592 8.389 24.560 1.00 67.12 119 VAL A CA 1
ATOM 966 C C . VAL A 1 119 ? -14.863 8.673 25.321 1.00 67.12 119 VAL A C 1
ATOM 968 O O . VAL A 1 119 ? -15.113 8.138 26.398 1.00 67.12 119 VAL A O 1
ATOM 971 N N . LEU A 1 120 ? -15.663 9.546 24.722 1.00 57.88 120 LEU A N 1
ATOM 972 C CA . LEU A 1 120 ? -16.997 9.864 25.178 1.00 57.88 120 LEU A CA 1
ATOM 973 C C . LEU A 1 120 ? -17.878 8.642 24.911 1.00 57.88 120 LEU A C 1
ATOM 975 O O . LEU A 1 120 ? -18.495 8.504 23.858 1.00 57.88 120 LEU A O 1
ATOM 979 N N . VAL A 1 121 ? -17.886 7.718 25.866 1.00 60.84 121 VAL A N 1
ATOM 980 C CA . VAL A 1 121 ? -18.860 6.630 25.909 1.00 60.84 121 VAL A CA 1
ATOM 981 C C . VAL A 1 121 ? -20.242 7.260 26.101 1.00 60.84 121 VAL A C 1
ATOM 983 O O . VAL A 1 121 ? -20.373 8.301 26.749 1.00 60.84 121 VAL A O 1
ATOM 986 N N . AR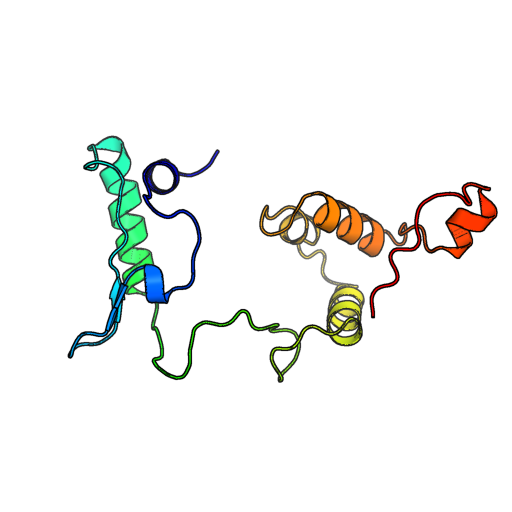G A 1 122 ? -21.277 6.644 25.523 1.00 53.84 122 ARG A N 1
ATOM 987 C CA . ARG A 1 122 ? -22.687 7.081 25.554 1.00 53.84 122 ARG A CA 1
ATOM 988 C C . ARG A 1 122 ? -23.144 7.651 26.908 1.00 53.84 122 ARG A C 1
ATOM 990 O O . ARG A 1 122 ? -23.877 8.632 26.943 1.00 53.84 122 ARG A O 1
ATOM 997 N N . GLU A 1 123 ? -22.670 7.073 28.007 1.00 54.06 123 GLU A N 1
ATOM 998 C CA . GLU A 1 123 ? -22.968 7.475 29.389 1.00 54.06 123 GLU A CA 1
ATOM 999 C C . GLU A 1 123 ? -22.481 8.894 29.735 1.00 54.06 123 GLU A C 1
ATOM 1001 O O . GLU A 1 123 ? -23.170 9.651 30.421 1.00 54.06 123 GLU A O 1
ATOM 1006 N N . VAL A 1 124 ? -21.319 9.297 29.212 1.00 52.59 124 VAL A N 1
ATOM 1007 C CA . VAL A 1 124 ? -20.781 10.656 29.365 1.00 52.59 124 VAL A CA 1
ATOM 1008 C C . VAL A 1 124 ? -21.595 11.637 28.517 1.00 52.59 124 VAL A C 1
ATOM 1010 O O . VAL A 1 124 ? -21.943 12.714 28.990 1.00 52.59 124 VAL A O 1
ATOM 1013 N N . PHE A 1 125 ? -21.989 11.240 27.303 1.00 51.25 125 PHE A N 1
ATOM 1014 C CA . PHE A 1 125 ? -22.847 12.044 26.419 1.00 51.25 125 PHE A CA 1
ATOM 1015 C C . PHE A 1 125 ? -24.237 12.315 27.014 1.00 51.25 125 PHE A C 1
ATOM 1017 O O . PHE A 1 125 ? -24.739 13.437 26.921 1.00 51.25 125 PHE A O 1
ATOM 1024 N N . GLN A 1 126 ? -24.835 11.314 27.667 1.00 52.44 126 GLN A N 1
ATOM 1025 C CA . GLN A 1 126 ? -26.114 11.459 28.368 1.00 52.44 126 GLN A CA 1
ATOM 1026 C C . GLN A 1 126 ? -26.002 12.389 29.583 1.00 52.44 126 GLN A C 1
ATOM 1028 O O . GLN A 1 126 ? -26.896 13.206 29.801 1.00 52.44 126 GLN A O 1
ATOM 1033 N N . ARG A 1 127 ? -24.885 12.350 30.325 1.00 53.72 127 ARG A N 1
ATOM 1034 C CA . ARG A 1 127 ? -24.618 13.295 31.427 1.00 53.72 127 ARG A CA 1
ATOM 1035 C C . ARG A 1 127 ? -24.488 14.754 30.977 1.00 53.72 127 ARG A C 1
ATOM 1037 O O . ARG A 1 127 ? -24.795 15.640 31.767 1.00 53.72 127 ARG A O 1
ATOM 1044 N N . PHE A 1 128 ? -24.065 15.010 29.738 1.00 57.97 128 PHE A N 1
ATOM 1045 C CA . PHE A 1 128 ? -23.937 16.363 29.174 1.00 57.97 128 PHE A CA 1
ATOM 1046 C C . PHE A 1 128 ? -25.161 16.825 28.357 1.00 57.97 128 PHE A C 1
ATOM 1048 O O . PHE A 1 128 ? -25.104 17.874 27.719 1.00 57.97 128 PHE A O 1
ATOM 1055 N N . GLY A 1 129 ? -26.273 16.078 28.365 1.00 49.16 129 GLY A N 1
ATOM 1056 C CA . GLY A 1 129 ? -27.555 16.530 27.801 1.00 49.16 129 GLY A CA 1
ATOM 1057 C C . GLY A 1 129 ? -27.643 16.584 26.268 1.00 49.16 129 GLY A C 1
ATOM 1058 O O . GLY A 1 129 ? -28.624 17.093 25.731 1.00 49.16 129 GLY A O 1
ATOM 1059 N N . MET A 1 130 ? -26.666 16.042 25.534 1.00 52.91 130 MET A N 1
ATOM 1060 C CA . MET A 1 130 ? -26.653 16.047 24.062 1.00 52.91 130 MET A CA 1
ATOM 1061 C C . MET A 1 130 ? -27.262 14.755 23.494 1.00 52.91 130 MET A C 1
ATOM 1063 O O . MET A 1 130 ? -26.575 13.914 22.920 1.00 52.91 130 MET A O 1
ATOM 1067 N N . GLY A 1 131 ? -28.570 14.580 23.694 1.00 48.09 131 GLY A N 1
ATOM 1068 C CA . GLY A 1 131 ? -29.322 13.356 23.380 1.00 48.09 131 GLY A CA 1
ATOM 1069 C C . GLY A 1 131 ? -29.904 13.242 21.964 1.00 48.09 131 GLY A C 1
ATOM 1070 O O . GLY A 1 131 ? -30.869 12.505 21.788 1.00 48.09 131 GLY A O 1
ATOM 1071 N N . HIS A 1 132 ? -29.393 13.964 20.961 1.00 44.75 132 HIS A N 1
ATOM 1072 C CA . HIS A 1 132 ? -30.019 13.973 19.630 1.00 44.75 132 HIS A CA 1
ATOM 1073 C C . HIS A 1 132 ? -29.033 13.889 18.462 1.00 44.75 132 HIS A C 1
ATOM 1075 O O . HIS A 1 132 ? -29.066 14.712 17.553 1.00 44.75 132 HIS A O 1
ATOM 1081 N N . LEU A 1 133 ? -28.157 12.881 18.462 1.00 42.53 133 LEU A N 1
ATOM 1082 C CA . LEU A 1 133 ? -27.475 12.459 17.239 1.00 42.53 133 LEU A CA 1
ATOM 1083 C C . LEU A 1 133 ? -27.533 10.938 17.099 1.00 42.53 133 LEU A C 1
ATOM 1085 O O . LEU A 1 133 ? -27.411 10.189 18.067 1.00 42.53 133 LEU A O 1
ATOM 1089 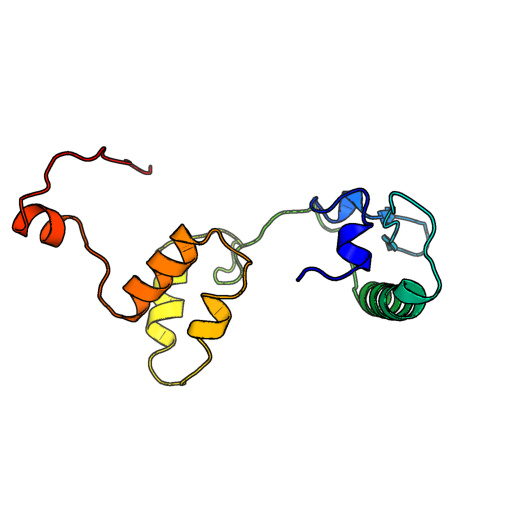N N . ILE A 1 134 ? -27.813 10.547 15.862 1.00 38.97 134 ILE A N 1
ATOM 1090 C CA . ILE A 1 134 ? -28.296 9.253 15.392 1.00 38.97 134 ILE A CA 1
ATOM 1091 C C . ILE A 1 134 ? -27.483 8.097 15.968 1.00 38.97 134 ILE A C 1
ATOM 1093 O O . ILE A 1 134 ? -26.254 8.066 15.903 1.00 38.97 134 ILE A O 1
ATOM 1097 N N . VAL A 1 135 ? -28.221 7.133 16.510 1.00 36.72 135 VAL A N 1
ATOM 1098 C CA . VAL A 1 135 ? -27.717 5.823 16.891 1.00 36.72 135 VAL A CA 1
ATOM 1099 C C . VAL A 1 135 ? -27.160 5.166 15.632 1.00 36.72 135 VAL A C 1
ATOM 1101 O O . VAL A 1 135 ? -27.911 4.772 14.745 1.00 36.72 135 VAL A O 1
ATOM 1104 N N . VAL A 1 136 ? -25.836 5.089 15.524 1.00 38.53 136 VAL A N 1
ATOM 1105 C CA . VAL A 1 136 ? -25.214 4.128 14.617 1.00 38.53 136 VAL A CA 1
ATOM 1106 C C . VAL A 1 136 ? -25.206 2.818 15.385 1.00 38.53 136 VAL A C 1
ATOM 1108 O O . VAL A 1 136 ? -24.261 2.525 16.116 1.00 38.53 136 VAL A O 1
ATOM 1111 N N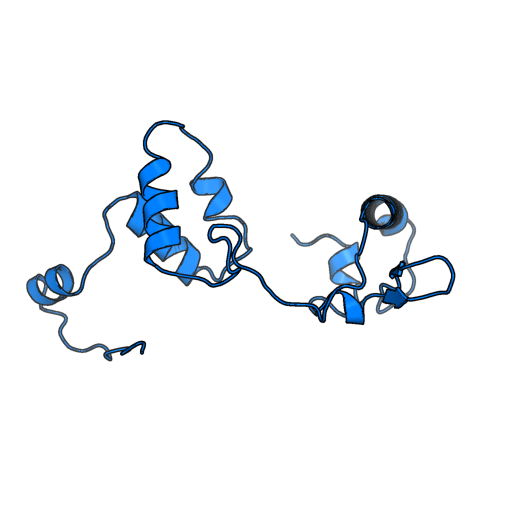 . ASP A 1 137 ? -26.312 2.085 15.295 1.00 29.08 137 ASP A N 1
ATOM 1112 C CA . ASP A 1 137 ? -26.324 0.684 15.690 1.00 29.08 137 ASP A CA 1
ATOM 1113 C C . ASP A 1 137 ? -25.421 -0.046 14.696 1.00 29.08 137 ASP A C 1
ATOM 1115 O O . ASP A 1 137 ? -25.725 -0.151 13.507 1.00 29.08 137 ASP A O 1
ATOM 1119 N N . CYS A 1 138 ? -24.254 -0.467 15.174 1.00 24.80 138 CYS A N 1
ATOM 1120 C CA . CYS A 1 138 ? -23.438 -1.429 14.457 1.00 24.80 138 CYS A CA 1
ATOM 1121 C C . CYS A 1 138 ? -23.910 -2.828 14.886 1.00 24.80 138 CYS A C 1
ATOM 1123 O O . CYS A 1 138 ? -23.985 -3.056 16.098 1.00 24.80 138 CYS A O 1
ATOM 1125 N N . PRO A 1 139 ? -24.249 -3.730 13.947 1.00 37.50 139 PRO A N 1
ATOM 1126 C CA . PRO A 1 139 ? -24.524 -5.130 14.260 1.00 37.50 139 PRO A CA 1
ATOM 1127 C C . PRO A 1 139 ? -23.295 -5.849 14.834 1.00 37.50 139 PRO A C 1
ATOM 1129 O O . PRO A 1 139 ? -22.155 -5.388 14.576 1.00 37.50 139 PRO A O 1
#

Radius of gyration: 21.09 Å; Cα contacts (8 Å, |Δi|>4): 75; chains: 1; bounding box: 46×36×51 Å

Sequence (139 aa):
MPSRVFTLASKKSGPIQDFGRWRSTGWVWDVQTRRGMFDLEREQWVGFQTFLSGILILNLSSDALAWTLNQNGLFTVSSFRRNIEGISEVSFSIQKVIWNDICPSKVEVFLWQQCKGKVLVREVFQRFGMGHLIVVDCP

Mean predicted aligned error: 13.73 Å